Protein AF-A0A645A2R1-F1 (afdb_monomer_lite)

Structure (mmCIF, N/CA/C/O backbone):
data_AF-A0A645A2R1-F1
#
_entry.id   AF-A0A645A2R1-F1
#
loop_
_atom_site.group_PDB
_atom_site.id
_atom_site.type_symbol
_atom_site.label_atom_id
_atom_site.label_alt_id
_atom_site.label_comp_id
_atom_site.label_asym_id
_atom_site.label_entity_id
_atom_site.label_seq_id
_atom_site.pdbx_PDB_ins_code
_atom_site.Cartn_x
_atom_site.Cartn_y
_atom_site.Cartn_z
_atom_site.occupancy
_atom_site.B_iso_or_equiv
_atom_site.auth_seq_id
_atom_site.auth_comp_id
_atom_site.auth_asym_id
_atom_site.auth_atom_id
_atom_site.pdbx_PDB_model_num
ATOM 1 N N . MET A 1 1 ? -15.804 8.657 13.941 1.00 64.62 1 MET A N 1
ATOM 2 C CA . MET A 1 1 ? -14.373 8.377 13.705 1.00 64.62 1 MET A CA 1
ATOM 3 C C . MET A 1 1 ? -14.253 6.905 13.382 1.00 64.62 1 MET A C 1
ATOM 5 O O . MET A 1 1 ? -14.902 6.117 14.060 1.00 64.62 1 MET A O 1
ATOM 9 N N . VAL A 1 2 ? -13.535 6.553 12.317 1.00 80.00 2 VAL A N 1
ATOM 10 C CA . VAL A 1 2 ? -13.270 5.145 11.994 1.00 80.00 2 VAL A CA 1
ATOM 11 C C . VAL A 1 2 ? -12.102 4.689 12.864 1.00 80.00 2 VAL A C 1
ATOM 13 O O . VAL A 1 2 ? -11.210 5.482 13.166 1.00 80.00 2 VAL A O 1
ATOM 16 N N . GLU A 1 3 ? -12.123 3.436 13.303 1.00 86.94 3 GLU A N 1
ATOM 17 C CA . GLU A 1 3 ? -10.985 2.843 14.009 1.00 86.94 3 GLU A CA 1
ATOM 18 C C . GLU A 1 3 ? -9.713 2.915 13.146 1.00 86.94 3 GLU A C 1
ATOM 20 O O . GLU A 1 3 ? -9.819 2.827 11.919 1.00 86.94 3 GLU A O 1
ATOM 25 N N . PRO A 1 4 ? -8.521 3.085 13.747 1.00 90.94 4 PRO A N 1
ATOM 26 C CA . PRO A 1 4 ? -7.278 3.201 12.998 1.00 90.94 4 PRO A CA 1
ATOM 27 C C . PRO A 1 4 ? -7.040 2.010 12.072 1.00 90.94 4 PRO A C 1
ATOM 29 O O . PRO A 1 4 ? -7.186 0.853 12.460 1.00 90.94 4 PRO A O 1
ATOM 32 N N . TYR A 1 5 ? -6.608 2.295 10.852 1.00 91.31 5 TYR A N 1
ATOM 33 C CA . TYR A 1 5 ? -6.268 1.2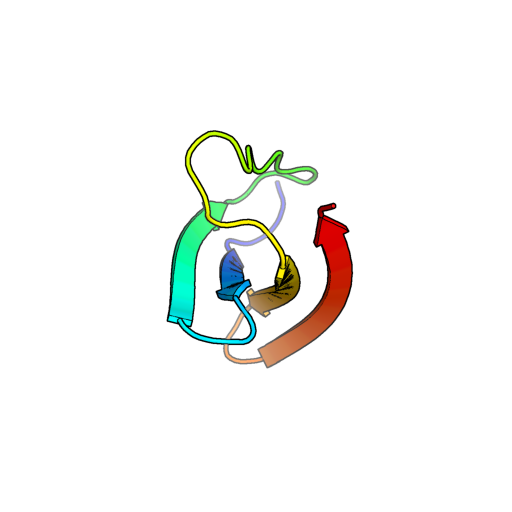80 9.866 1.00 91.31 5 TYR A CA 1
ATOM 34 C C . TYR A 1 5 ? -5.037 1.692 9.058 1.00 91.31 5 TYR A C 1
ATOM 36 O O . TYR A 1 5 ? -4.610 2.852 9.052 1.00 91.31 5 TYR A O 1
ATOM 44 N N . ILE A 1 6 ? -4.448 0.714 8.377 1.00 93.19 6 ILE A N 1
ATOM 45 C CA . ILE A 1 6 ? -3.279 0.892 7.519 1.00 93.19 6 ILE A CA 1
ATOM 46 C C . ILE A 1 6 ? -3.678 0.584 6.082 1.00 93.19 6 ILE A C 1
ATOM 48 O O . ILE A 1 6 ? -4.208 -0.485 5.799 1.00 93.19 6 ILE A O 1
ATOM 52 N N . ILE A 1 7 ? -3.381 1.485 5.154 1.00 92.75 7 ILE A N 1
ATOM 53 C CA . ILE A 1 7 ? -3.465 1.223 3.720 1.00 92.75 7 ILE A CA 1
ATOM 54 C C . ILE A 1 7 ? -2.060 0.962 3.190 1.00 92.75 7 ILE A C 1
ATOM 56 O O . ILE A 1 7 ? -1.157 1.773 3.377 1.00 92.75 7 ILE A O 1
ATOM 60 N N . GLN A 1 8 ? -1.889 -0.145 2.482 1.00 93.06 8 GLN A N 1
ATOM 61 C CA . GLN A 1 8 ? -0.675 -0.481 1.757 1.00 93.06 8 GLN A CA 1
ATOM 62 C C . GLN A 1 8 ? -0.945 -0.475 0.256 1.00 93.06 8 GLN A C 1
ATOM 64 O O . GLN A 1 8 ? -1.865 -1.141 -0.220 1.00 93.06 8 GLN A O 1
ATOM 69 N N . LEU A 1 9 ? -0.113 0.248 -0.487 1.00 93.12 9 LEU A N 1
ATOM 70 C CA . LEU A 1 9 ? -0.132 0.284 -1.943 1.00 93.12 9 LEU A CA 1
ATOM 71 C C . LEU A 1 9 ? 1.012 -0.574 -2.482 1.00 93.12 9 LEU A C 1
ATOM 73 O O . LEU A 1 9 ? 2.181 -0.309 -2.19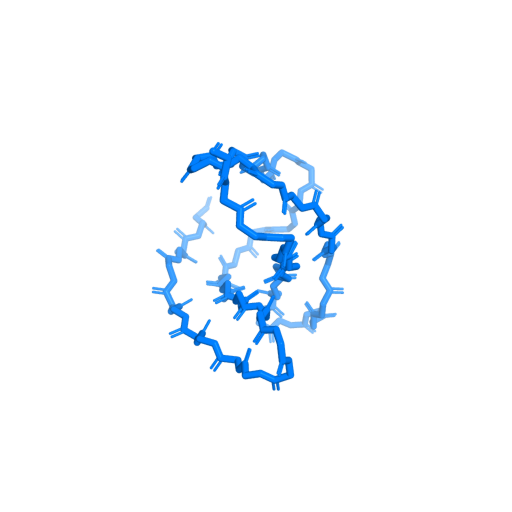8 1.00 93.12 9 LEU A O 1
ATOM 77 N N . TRP A 1 10 ? 0.671 -1.577 -3.282 1.00 93.38 10 TRP A N 1
ATOM 78 C CA . TRP A 1 10 ? 1.607 -2.534 -3.862 1.00 93.38 10 TRP A CA 1
ATOM 79 C C . TRP A 1 10 ? 1.646 -2.390 -5.378 1.00 93.38 10 TRP A C 1
ATOM 81 O O . TRP A 1 10 ? 0.599 -2.358 -6.015 1.00 93.38 10 TRP A O 1
ATOM 91 N N . HIS A 1 11 ? 2.844 -2.328 -5.948 1.00 92.88 11 HIS A N 1
ATOM 92 C CA . HIS A 1 11 ? 3.090 -2.350 -7.385 1.00 92.88 11 HIS A CA 1
ATOM 93 C C . HIS A 1 11 ? 3.482 -3.764 -7.829 1.00 92.88 11 HIS A C 1
ATOM 95 O O . HIS A 1 11 ? 4.306 -4.403 -7.173 1.00 92.88 11 HIS A O 1
ATOM 101 N N . GLU A 1 12 ? 2.962 -4.228 -8.967 1.00 90.44 12 GLU A N 1
ATOM 102 C CA . GLU A 1 12 ? 3.160 -5.605 -9.457 1.00 90.44 12 GLU A CA 1
ATOM 103 C C . GLU A 1 12 ? 4.634 -6.041 -9.578 1.00 90.44 12 GLU A C 1
ATOM 105 O O . GLU A 1 12 ? 4.935 -7.217 -9.399 1.00 90.44 12 GLU A O 1
ATOM 110 N N . ARG A 1 13 ? 5.560 -5.109 -9.860 1.00 93.00 13 ARG A N 1
ATOM 111 C CA . ARG A 1 13 ? 6.997 -5.417 -10.032 1.00 93.00 13 ARG A CA 1
ATOM 112 C C . ARG A 1 13 ? 7.858 -5.042 -8.836 1.00 93.00 13 ARG A C 1
ATOM 114 O O . ARG A 1 13 ? 8.914 -5.625 -8.634 1.00 93.00 13 ARG A O 1
ATOM 121 N N . SER A 1 14 ? 7.445 -4.018 -8.097 1.00 92.75 14 SER A N 1
ATOM 122 C CA . SER A 1 14 ? 8.286 -3.375 -7.076 1.00 92.75 14 SER A CA 1
ATOM 123 C C . SER A 1 14 ? 7.877 -3.755 -5.654 1.00 92.75 14 SER A C 1
ATOM 125 O O . SER A 1 14 ? 8.588 -3.422 -4.714 1.00 92.75 14 SER A O 1
ATOM 127 N N . GLY A 1 15 ? 6.743 -4.441 -5.487 1.00 93.88 15 GLY A N 1
ATOM 128 C CA . GLY A 1 15 ? 6.199 -4.773 -4.177 1.00 93.88 15 GLY A CA 1
ATOM 129 C C . GLY A 1 15 ? 5.569 -3.559 -3.495 1.00 93.88 15 GLY A C 1
ATOM 130 O O . GLY A 1 15 ? 4.954 -2.716 -4.148 1.00 93.88 15 GLY A O 1
ATOM 131 N N . LEU A 1 16 ? 5.685 -3.478 -2.170 1.00 93.81 16 LEU A N 1
ATOM 132 C CA . LEU A 1 16 ? 5.129 -2.387 -1.371 1.00 93.81 16 LEU A CA 1
ATOM 133 C C . LEU A 1 16 ? 5.810 -1.055 -1.716 1.00 93.81 16 LEU A C 1
ATOM 135 O O . LEU A 1 16 ? 7.004 -0.892 -1.486 1.00 93.81 16 LEU A O 1
ATOM 139 N N . VAL A 1 17 ? 5.043 -0.085 -2.215 1.00 94.00 17 VAL A N 1
ATOM 140 C CA . VAL A 1 17 ? 5.564 1.247 -2.580 1.00 94.00 17 VAL A CA 1
ATOM 141 C C . VAL A 1 17 ? 5.134 2.350 -1.619 1.00 94.00 17 VAL A C 1
ATOM 143 O O . VAL A 1 17 ? 5.753 3.413 -1.589 1.00 94.00 17 VAL A O 1
ATOM 146 N N . ARG A 1 18 ? 4.060 2.140 -0.848 1.00 93.06 18 ARG A N 1
ATOM 147 C CA . ARG A 1 18 ? 3.590 3.117 0.140 1.00 93.06 18 ARG A CA 1
ATOM 148 C C . ARG A 1 18 ? 2.769 2.459 1.241 1.00 93.06 18 ARG A C 1
ATOM 150 O O . ARG A 1 18 ? 1.987 1.552 0.972 1.00 93.06 18 ARG A O 1
ATOM 157 N N . GLU A 1 19 ? 2.901 2.987 2.453 1.00 94.62 19 GLU A N 1
ATOM 158 C CA . GLU A 1 19 ? 2.065 2.662 3.606 1.00 94.62 19 GLU A CA 1
ATOM 159 C C . GLU A 1 19 ? 1.505 3.952 4.224 1.00 94.62 19 GLU A C 1
ATOM 161 O O . GLU A 1 19 ? 2.225 4.942 4.354 1.00 94.62 19 GLU A O 1
ATOM 166 N N . ILE A 1 20 ? 0.214 3.962 4.557 1.00 93.81 20 ILE A N 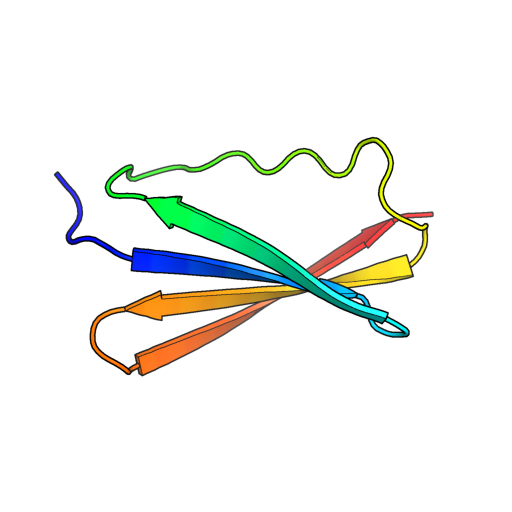1
ATOM 167 C CA . ILE A 1 20 ? -0.508 5.124 5.091 1.00 93.81 20 ILE A CA 1
ATOM 168 C C . ILE A 1 20 ? -1.329 4.671 6.294 1.00 93.81 20 ILE A C 1
ATOM 170 O O . ILE A 1 20 ? -2.101 3.724 6.184 1.00 93.81 20 ILE A O 1
ATOM 174 N N . LYS A 1 21 ? -1.202 5.366 7.425 1.00 94.19 21 LYS A N 1
ATOM 175 C CA . LYS A 1 21 ? -2.078 5.191 8.592 1.00 94.19 21 LYS A CA 1
ATOM 176 C C . LYS A 1 21 ? -3.212 6.204 8.515 1.00 94.19 21 LYS A C 1
ATOM 178 O O . LYS A 1 21 ? -2.952 7.368 8.218 1.00 94.19 21 LYS A O 1
ATOM 183 N N . SER A 1 22 ? -4.444 5.775 8.766 1.00 91.88 22 SER A N 1
ATOM 184 C CA . SER A 1 22 ? -5.612 6.652 8.697 1.00 91.88 22 SER A CA 1
ATOM 185 C C . SER A 1 22 ? -6.677 6.266 9.720 1.00 91.88 22 SER A C 1
ATOM 187 O O . SER A 1 22 ? -6.782 5.113 10.131 1.00 91.88 22 SER A O 1
ATOM 189 N N . THR A 1 23 ? -7.459 7.261 10.121 1.00 92.44 23 THR A N 1
ATOM 190 C CA . THR A 1 23 ? -8.697 7.152 10.913 1.00 92.44 23 THR A CA 1
ATOM 191 C C . THR A 1 23 ? -9.888 7.759 10.160 1.00 92.44 23 THR A C 1
ATOM 193 O O . THR A 1 23 ? -10.997 7.863 10.693 1.00 92.44 23 THR A O 1
ATOM 196 N N . GLU A 1 24 ? -9.654 8.191 8.916 1.00 91.75 24 GLU A N 1
ATOM 197 C CA . GLU A 1 24 ? -10.632 8.853 8.060 1.00 91.75 24 GLU A CA 1
ATOM 198 C C . GLU A 1 24 ? -11.511 7.836 7.339 1.00 91.75 24 GLU A C 1
ATOM 200 O O . GLU A 1 24 ? -11.058 6.757 6.959 1.00 91.75 24 GLU A O 1
ATOM 205 N N . HIS A 1 25 ? -12.767 8.192 7.078 1.00 87.69 25 HIS A N 1
ATOM 206 C CA . HIS A 1 25 ? -13.679 7.327 6.322 1.00 87.69 25 HIS A CA 1
ATOM 207 C C . HIS A 1 25 ? -13.299 7.225 4.833 1.00 87.69 25 HIS A C 1
ATOM 209 O O . HIS A 1 25 ? -13.587 6.226 4.177 1.00 87.69 25 HIS A O 1
ATOM 215 N N . VAL A 1 26 ? -12.644 8.257 4.292 1.00 88.44 26 VAL A N 1
ATOM 216 C CA . VAL A 1 26 ? -12.160 8.307 2.908 1.00 88.44 26 VAL A CA 1
ATOM 217 C C . VAL A 1 26 ? -10.721 8.806 2.916 1.00 88.44 26 VAL A C 1
ATOM 219 O O . VAL A 1 26 ? -10.437 9.867 3.462 1.00 88.44 26 VAL A O 1
ATOM 222 N N . THR A 1 27 ? -9.822 8.060 2.275 1.00 89.06 27 THR A N 1
ATOM 223 C CA . THR A 1 27 ? -8.415 8.448 2.116 1.00 89.06 27 THR A CA 1
ATOM 224 C C . THR A 1 27 ? -8.069 8.509 0.632 1.00 89.06 27 THR A C 1
ATOM 226 O O . THR A 1 27 ? -8.263 7.536 -0.096 1.00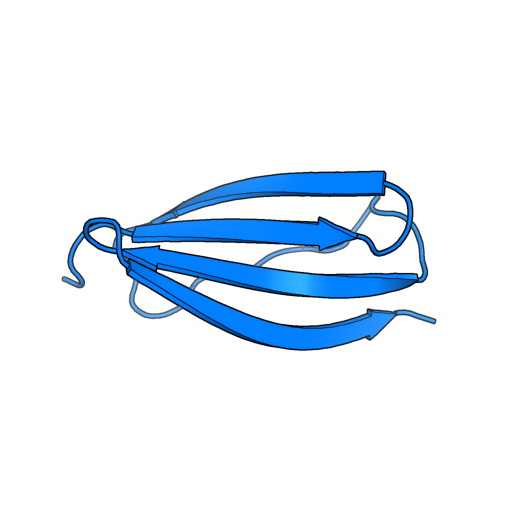 89.06 27 THR A O 1
ATOM 229 N N . HIS A 1 28 ? -7.524 9.640 0.184 1.00 89.25 28 HIS A N 1
ATOM 230 C CA . HIS A 1 28 ? -7.014 9.797 -1.176 1.00 89.25 28 HIS A CA 1
ATOM 231 C C . HIS A 1 28 ? -5.534 9.421 -1.246 1.00 89.25 28 HIS A C 1
ATOM 233 O O . HIS A 1 28 ? -4.730 9.861 -0.425 1.00 89.25 28 HIS A O 1
ATOM 239 N N . ILE A 1 29 ? -5.161 8.643 -2.262 1.00 87.75 29 ILE A N 1
ATOM 240 C CA . ILE A 1 29 ? -3.773 8.245 -2.503 1.00 87.75 29 ILE A CA 1
ATOM 241 C C . ILE A 1 29 ? -3.360 8.754 -3.877 1.00 87.75 29 ILE A C 1
ATOM 243 O O . ILE A 1 29 ? -3.845 8.275 -4.898 1.00 87.75 29 ILE A O 1
ATOM 247 N N . SER A 1 30 ? -2.442 9.720 -3.902 1.00 87.38 30 SER A N 1
ATOM 248 C CA . SER A 1 30 ? -1.844 10.181 -5.155 1.00 87.38 30 SER A CA 1
ATOM 249 C C . SER A 1 30 ? -0.848 9.153 -5.688 1.00 87.38 30 SER A C 1
ATOM 251 O O . SER A 1 30 ? 0.051 8.719 -4.960 1.00 87.38 30 SER A O 1
ATOM 253 N N . LEU A 1 31 ? -0.987 8.815 -6.971 1.00 87.31 31 LEU A N 1
ATOM 254 C CA . LEU A 1 31 ? -0.053 7.965 -7.716 1.00 87.31 31 LEU A CA 1
ATOM 255 C C . LEU A 1 31 ? 1.019 8.771 -8.464 1.00 87.31 31 LEU A C 1
ATOM 257 O O . LEU A 1 31 ? 1.836 8.200 -9.180 1.00 87.31 31 LEU A O 1
ATOM 261 N N . LEU A 1 32 ? 1.032 10.098 -8.306 1.00 89.50 32 LEU A N 1
ATOM 262 C CA . LEU A 1 32 ? 2.019 10.954 -8.953 1.00 89.50 32 LEU A CA 1
ATOM 263 C C . LEU A 1 32 ? 3.440 10.559 -8.524 1.00 89.50 32 LEU A C 1
ATOM 265 O O . LEU A 1 32 ? 3.719 10.405 -7.334 1.00 89.50 32 LEU A O 1
ATOM 269 N N . GLY A 1 33 ? 4.327 10.405 -9.507 1.00 88.69 33 GLY A N 1
ATOM 270 C CA . GLY A 1 33 ? 5.717 10.000 -9.289 1.00 88.69 33 GLY A CA 1
ATOM 271 C C . GLY A 1 33 ? 5.913 8.504 -9.027 1.00 88.69 33 GLY A C 1
ATOM 272 O O . GLY A 1 33 ? 7.050 8.080 -8.839 1.00 88.69 33 GLY A O 1
ATOM 273 N N . LEU A 1 34 ? 4.845 7.697 -9.029 1.00 88.44 34 LEU A N 1
ATOM 274 C CA . LEU A 1 34 ? 4.959 6.242 -8.977 1.00 88.44 34 LEU A CA 1
ATOM 275 C C . LEU A 1 34 ? 5.043 5.648 -10.399 1.00 88.44 34 LEU A C 1
ATOM 277 O O . LEU A 1 34 ? 4.523 6.250 -11.344 1.00 88.44 34 LEU A O 1
ATOM 281 N N . PRO A 1 35 ? 5.709 4.490 -10.575 1.00 88.44 35 PRO A N 1
ATOM 282 C CA . PRO A 1 35 ? 5.802 3.822 -11.871 1.00 88.44 35 PRO A CA 1
ATOM 283 C C . PRO A 1 35 ? 4.439 3.520 -12.507 1.00 88.44 35 PRO A C 1
ATOM 285 O O . PRO A 1 35 ? 3.425 3.364 -11.840 1.00 88.44 35 PRO A O 1
ATOM 288 N N . LYS A 1 36 ? 4.408 3.382 -13.829 1.00 89.88 36 LYS A N 1
ATOM 289 C CA . LYS A 1 36 ? 3.223 2.855 -14.516 1.00 89.88 36 LYS A CA 1
ATOM 290 C C . LYS A 1 36 ? 3.128 1.346 -14.302 1.00 89.88 36 LYS A C 1
ATOM 292 O O . LYS A 1 36 ? 4.155 0.668 -14.326 1.00 89.88 36 LYS A O 1
ATOM 297 N N . GLY A 1 37 ? 1.910 0.830 -14.160 1.00 90.44 37 GLY A N 1
ATOM 298 C CA . GLY A 1 37 ? 1.673 -0.594 -13.941 1.00 90.44 37 GLY A CA 1
ATOM 299 C C . GLY A 1 37 ? 0.397 -0.893 -13.163 1.00 90.44 37 GLY A C 1
ATOM 300 O O . GLY A 1 37 ? -0.479 -0.037 -12.991 1.00 90.44 37 GLY A O 1
ATOM 301 N N . MET A 1 38 ? 0.282 -2.145 -12.723 1.00 91.19 38 MET A N 1
ATOM 302 C CA . MET A 1 38 ? -0.823 -2.615 -11.891 1.00 91.19 38 MET A CA 1
ATOM 303 C C . MET A 1 38 ? -0.548 -2.352 -10.411 1.00 91.19 38 MET A C 1
ATOM 305 O O . MET A 1 38 ? 0.555 -2.603 -9.909 1.00 91.19 38 MET A O 1
ATOM 309 N N . TYR A 1 39 ? -1.589 -1.896 -9.716 1.00 91.31 39 TYR A N 1
ATOM 310 C CA . TYR A 1 39 ? -1.569 -1.606 -8.294 1.00 91.31 39 TYR A CA 1
ATOM 311 C C . TYR A 1 39 ? -2.623 -2.392 -7.512 1.00 91.31 39 TYR A C 1
ATOM 313 O O . TYR A 1 39 ? -3.797 -2.474 -7.892 1.00 91.31 39 TYR A O 1
ATOM 321 N N . PHE A 1 40 ? -2.200 -2.894 -6.356 1.00 90.00 40 PHE A N 1
ATOM 322 C CA . PHE A 1 40 ? -3.037 -3.572 -5.373 1.00 90.00 40 PHE A CA 1
ATOM 323 C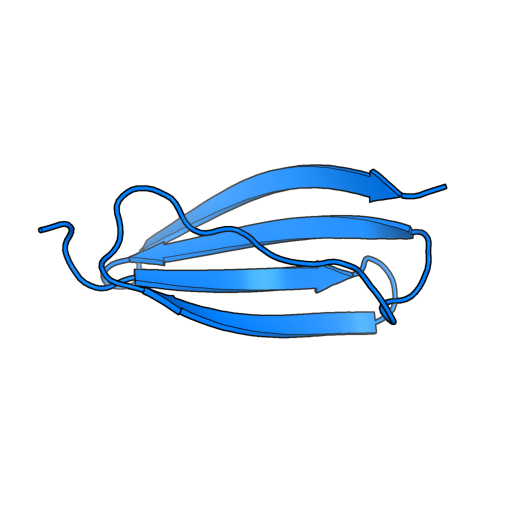 C . PHE A 1 40 ? -3.104 -2.732 -4.103 1.00 90.00 40 PHE A C 1
ATOM 325 O O . PHE A 1 40 ? -2.100 -2.163 -3.666 1.00 90.00 40 PHE A O 1
ATOM 332 N N . VAL A 1 41 ? -4.291 -2.654 -3.506 1.00 90.88 41 VAL A N 1
ATOM 333 C CA . VAL A 1 41 ? -4.502 -1.946 -2.246 1.00 90.88 41 VAL A CA 1
ATOM 334 C C . VAL A 1 41 ? -4.865 -2.967 -1.183 1.00 90.88 41 VAL A C 1
ATOM 336 O O . VAL A 1 41 ? -5.872 -3.669 -1.286 1.00 90.88 41 VAL A O 1
ATOM 339 N N . HIS A 1 42 ? -4.035 -3.054 -0.151 1.00 90.56 42 HIS A N 1
ATOM 340 C CA . HIS A 1 42 ? -4.325 -3.855 1.031 1.00 90.56 42 HIS A CA 1
ATOM 341 C C . HIS A 1 42 ? -4.705 -2.914 2.164 1.00 90.56 42 HIS A C 1
ATOM 343 O O . HIS A 1 42 ? -3.921 -2.042 2.535 1.00 90.56 42 HIS A O 1
ATOM 349 N N . VAL A 1 43 ? -5.896 -3.090 2.722 1.00 89.94 43 VAL A N 1
ATOM 350 C CA . VAL A 1 43 ? -6.329 -2.377 3.922 1.00 89.94 43 VAL A CA 1
ATOM 351 C C . VAL A 1 43 ? -6.182 -3.333 5.096 1.00 89.94 43 VAL A C 1
ATOM 353 O O . VAL A 1 43 ? -6.790 -4.399 5.100 1.00 89.94 43 VAL A O 1
ATOM 356 N N . LYS A 1 44 ? -5.348 -2.976 6.070 1.00 89.94 44 LYS A N 1
ATOM 357 C CA . LYS A 1 44 ? -5.134 -3.743 7.295 1.00 89.94 44 LYS A CA 1
ATOM 358 C C . LYS A 1 44 ? -5.842 -3.064 8.454 1.00 89.94 44 LYS A C 1
ATOM 360 O O . LYS A 1 44 ? -5.586 -1.888 8.719 1.00 89.94 44 LYS A O 1
ATOM 365 N N . LYS A 1 45 ? -6.679 -3.812 9.158 1.00 85.94 45 LYS A N 1
ATOM 366 C CA . LYS A 1 45 ? -7.382 -3.369 10.359 1.00 85.94 45 LYS A CA 1
ATOM 367 C C . LYS A 1 45 ? -7.357 -4.510 11.372 1.00 85.94 45 LYS A C 1
ATOM 369 O O . LYS A 1 45 ? -7.684 -5.629 11.008 1.00 85.94 45 LYS A O 1
ATOM 374 N N . ASP A 1 46 ? -6.902 -4.243 12.595 1.00 82.06 46 ASP A N 1
ATOM 375 C CA . ASP A 1 46 ? -6.864 -5.218 13.702 1.00 82.06 46 ASP A CA 1
ATOM 376 C C . ASP A 1 46 ? -6.221 -6.578 13.357 1.00 82.06 46 ASP A C 1
ATOM 378 O O . ASP A 1 46 ? -6.619 -7.628 13.847 1.00 82.06 46 ASP A O 1
ATOM 382 N N . GLY A 1 47 ? -5.200 -6.565 12.492 1.00 75.50 47 GLY A N 1
ATOM 383 C CA . GLY A 1 47 ? -4.515 -7.776 12.022 1.00 75.50 47 GLY A CA 1
ATOM 384 C C . GLY A 1 47 ? -5.199 -8.488 10.849 1.00 75.50 47 GLY A C 1
ATOM 385 O O . GLY A 1 47 ? -4.554 -9.297 10.182 1.00 75.50 47 GLY A O 1
ATOM 386 N N . GLU A 1 48 ? -6.443 -8.139 10.522 1.00 81.81 48 GLU A N 1
ATOM 387 C CA . GLU A 1 48 ? -7.139 -8.612 9.327 1.00 81.81 48 GLU A CA 1
ATOM 388 C C . GLU A 1 48 ? -6.749 -7.785 8.097 1.00 81.81 48 GLU A C 1
ATOM 390 O O . GLU A 1 48 ? -6.591 -6.562 8.157 1.00 81.81 48 GLU A O 1
ATOM 395 N N . VAL A 1 49 ? -6.580 -8.457 6.955 1.00 76.56 49 VAL A N 1
ATOM 396 C CA . VAL A 1 49 ? -6.206 -7.821 5.686 1.00 76.56 49 VAL A CA 1
ATOM 397 C C . VAL A 1 49 ? -7.354 -7.949 4.696 1.00 76.56 49 VAL A C 1
ATOM 399 O O . VAL A 1 49 ? -7.619 -9.026 4.170 1.00 76.56 49 VAL A O 1
ATOM 402 N N . VAL A 1 50 ? -7.991 -6.826 4.378 1.00 80.00 50 VAL A N 1
ATOM 403 C CA . VAL A 1 50 ? -8.940 -6.727 3.271 1.00 80.00 50 VAL A CA 1
ATOM 404 C C . VAL A 1 50 ? -8.168 -6.325 2.019 1.00 80.00 50 VAL A C 1
ATOM 406 O O . VAL A 1 50 ? -7.678 -5.200 1.899 1.00 80.00 50 VAL A O 1
ATOM 409 N N . GLN A 1 51 ? -8.043 -7.253 1.073 1.00 68.31 51 GLN A N 1
ATOM 410 C CA . GLN A 1 51 ? -7.405 -6.992 -0.214 1.00 68.31 51 GLN A CA 1
ATOM 411 C C . GLN A 1 51 ? -8.442 -6.534 -1.238 1.00 68.31 51 GLN A C 1
ATOM 413 O O . GLN A 1 51 ? -9.470 -7.181 -1.435 1.00 68.31 51 GLN A O 1
ATOM 418 N N . LYS A 1 52 ? -8.156 -5.432 -1.931 1.00 74.00 52 LYS A N 1
ATOM 419 C CA . LYS A 1 52 ? -8.878 -5.041 -3.140 1.00 74.00 52 LYS A CA 1
ATOM 420 C C . LYS A 1 52 ? -7.870 -4.780 -4.256 1.00 74.00 52 LYS A C 1
ATOM 422 O O . LYS A 1 52 ? -6.919 -4.016 -4.093 1.00 74.00 52 LYS A O 1
ATOM 427 N N . GLN A 1 53 ? -8.076 -5.422 -5.402 1.00 64.25 53 GLN A N 1
ATOM 428 C CA . GLN A 1 53 ? -7.394 -5.063 -6.642 1.00 64.25 53 GLN A CA 1
ATOM 429 C C . GLN A 1 53 ? -8.107 -3.840 -7.212 1.00 64.25 53 GLN A C 1
ATOM 431 O O . GLN A 1 53 ? -9.328 -3.871 -7.353 1.00 64.25 53 GLN A O 1
ATOM 436 N N . ILE A 1 54 ? -7.380 -2.750 -7.471 1.00 68.38 54 ILE A N 1
ATOM 437 C CA . ILE A 1 54 ? -8.050 -1.465 -7.715 1.00 68.38 54 ILE A CA 1
ATOM 438 C C . ILE A 1 54 ? -7.666 -0.829 -9.043 1.00 68.38 54 ILE A C 1
ATOM 440 O O . ILE A 1 54 ? -8.556 -0.277 -9.682 1.00 68.38 54 ILE A O 1
ATOM 444 N N . LEU A 1 55 ? -6.404 -0.869 -9.487 1.00 67.12 55 LEU A N 1
ATOM 445 C CA . LEU A 1 55 ? -6.024 0.072 -10.542 1.00 67.12 55 LEU A CA 1
ATOM 446 C C . LEU A 1 55 ? -4.926 -0.419 -11.479 1.00 67.12 55 LEU A C 1
ATOM 448 O O . LEU A 1 55 ? -3.860 -0.843 -11.041 1.00 67.12 55 LEU A O 1
ATOM 452 N N . TRP A 1 56 ? -5.164 -0.240 -12.777 1.00 69.44 56 TRP A N 1
ATOM 453 C CA . TRP A 1 56 ? -4.126 -0.283 -13.795 1.00 69.44 56 TRP A CA 1
ATOM 454 C C . TRP A 1 56 ? -3.877 1.124 -14.334 1.00 69.44 56 TRP A C 1
ATOM 456 O O . TRP A 1 56 ? -4.792 1.766 -14.852 1.00 69.44 56 TRP A O 1
ATOM 466 N N . VAL A 1 57 ? -2.642 1.606 -14.197 1.00 71.25 57 VAL A N 1
ATOM 467 C CA . VAL A 1 57 ? -2.227 2.930 -14.675 1.00 71.25 57 VAL A CA 1
ATOM 468 C C . VAL A 1 57 ? -1.424 2.765 -15.963 1.00 71.25 57 VAL A C 1
ATOM 470 O O . VAL A 1 57 ? -0.359 2.144 -15.947 1.00 71.25 57 VAL A O 1
ATOM 473 N N . ARG A 1 58 ? -1.951 3.315 -17.067 1.00 68.88 58 ARG A N 1
ATOM 474 C CA . ARG A 1 58 ? -1.309 3.339 -18.394 1.00 68.88 58 ARG A CA 1
ATOM 475 C C . ARG A 1 58 ? -0.270 4.442 -18.550 1.00 68.88 58 ARG A C 1
ATOM 477 O O . ARG A 1 58 ? -0.395 5.532 -17.957 1.00 68.88 58 ARG A O 1
#

Sequence (58 aa):
MVEPYIIQLWHERSGLVREIKSTEHVTHISLLGLPKGMYFVHVKKDGEVVQKQILWVR

Foldseek 3Di:
DADKKKKFKQFPPPGTDDIDIDRDPDDDDDCPPPDFAFIKIWIGDPNDTDTDRDDGGD

InterPro domains:
  IPR026444 Secretion s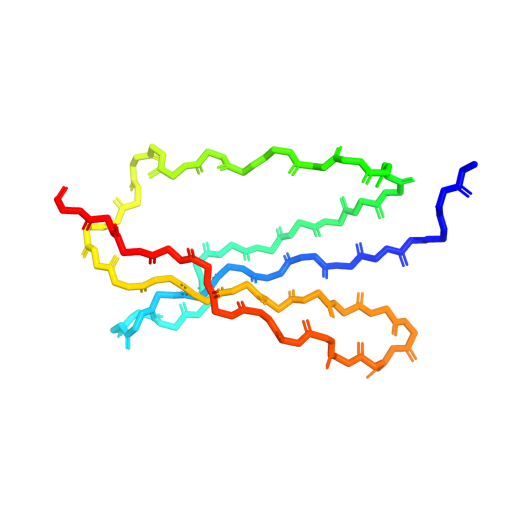ystem, C-terminal sorting domain [PF18962] (19-54)

Radius of gyration: 11.67 Å; chains: 1; bounding box: 23×20×32 Å

Secondary structure (DSSP, 8-state):
-PPPEEEEEEETTTEEEEEEEE-SSS-----TTSPSEEEEEEEEETTEEEEEEEEEE-

pLDDT: mean 86.23, std 8.71, range [64.25, 94.62]

Organism: NCBI:txid1076179